Protein AF-A0A972VEG1-F1 (afdb_monomer_lite)

Radius of gyration: 18.19 Å; chains: 1; bounding box: 46×40×43 Å

pLDDT: mean 85.22, std 10.65, range [53.97, 97.75]

Secondary structure (DSSP, 8-state):
-TTSPPEEE-TT---------PPPTT--TTS--EEEEEEEEETTT--EEEEEEEE-GGG-----TTT-HHHHHHHHHHHHHHHHTT-GGGTT--HHHHHHHHHHHHHHSTT-HHHHHHHHHHHHHTTSPPP-

Sequence (132 aa):
DDTVDAGEVGSGQCVTALYEIELKNNHSSSEDLGTVYVRYKDTDTQSFEEIARPLTGTLIRDRTIAQAPRLYLAASAARFAEWLRQSEHAKTTTLNQIQTIVDQVSAALPLDQDIRALADLIRQADGLPRAP

Foldseek 3Di:
DPPDAAAEDEPPDDDDDDDDDDDDPDDDLQAWPAWDWHWYQYPVVRDIDIDIDTRGSVVDDDDDCLRCVPVLLVVLVVLVVCVLVVHPVNPVPDLVVSLVSLVVSCVSVVVDVVSVVVSVVSVVVVVDDRDD

Structure (mmCIF, N/CA/C/O backbone):
data_AF-A0A972VEG1-F1
#
_entry.id   AF-A0A972VEG1-F1
#
loop_
_atom_site.group_PDB
_atom_site.id
_atom_site.type_symbol
_atom_site.label_atom_id
_atom_site.label_alt_id
_atom_site.label_comp_id
_atom_site.label_asym_id
_atom_site.label_entity_id
_atom_site.label_seq_id
_atom_site.pdbx_PDB_ins_code
_atom_site.Cartn_x
_atom_site.Cartn_y
_atom_site.Cartn_z
_atom_site.occupancy
_atom_site.B_iso_or_equiv
_atom_site.auth_seq_id
_atom_site.auth_comp_id
_atom_site.auth_asym_id
_atom_site.auth_atom_id
_atom_site.pdbx_PDB_model_num
ATOM 1 N N . ASP A 1 1 ? 26.405 -5.043 -8.229 1.00 55.78 1 ASP A N 1
ATOM 2 C CA . ASP A 1 1 ? 27.009 -6.305 -7.786 1.00 55.78 1 ASP A CA 1
ATOM 3 C C . ASP A 1 1 ? 25.858 -7.272 -7.589 1.00 55.78 1 ASP A C 1
ATOM 5 O O . ASP A 1 1 ? 24.921 -6.912 -6.887 1.00 55.78 1 ASP A O 1
ATOM 9 N N . ASP A 1 2 ? 25.873 -8.409 -8.281 1.00 59.91 2 ASP A N 1
ATOM 10 C CA . ASP A 1 2 ? 24.767 -9.388 -8.307 1.00 59.91 2 ASP A CA 1
ATOM 11 C C . ASP A 1 2 ? 24.858 -10.377 -7.129 1.00 59.91 2 ASP A C 1
ATOM 13 O O . ASP A 1 2 ? 24.378 -11.505 -7.182 1.00 59.91 2 ASP A O 1
ATOM 17 N N . THR A 1 3 ? 25.523 -9.952 -6.056 1.00 62.16 3 THR A N 1
ATOM 18 C CA . THR A 1 3 ? 25.713 -10.701 -4.809 1.00 62.16 3 THR A CA 1
ATOM 19 C C . THR A 1 3 ? 24.507 -10.617 -3.874 1.00 62.16 3 THR A C 1
ATOM 21 O O . THR A 1 3 ? 24.446 -11.365 -2.898 1.00 62.16 3 THR A O 1
ATOM 24 N N . VAL A 1 4 ? 23.550 -9.727 -4.159 1.00 65.81 4 VAL A N 1
ATOM 25 C CA . VAL A 1 4 ? 22.286 -9.587 -3.428 1.00 65.81 4 VAL A CA 1
ATOM 26 C C . VAL A 1 4 ? 21.188 -10.294 -4.212 1.00 65.81 4 VAL A C 1
ATOM 28 O O . VAL A 1 4 ? 20.991 -10.005 -5.391 1.00 65.81 4 VAL A O 1
ATOM 31 N N . ASP A 1 5 ? 20.484 -11.211 -3.549 1.00 63.81 5 ASP A N 1
ATOM 32 C CA . ASP A 1 5 ? 19.377 -11.955 -4.147 1.00 63.81 5 ASP A CA 1
ATOM 33 C C . ASP A 1 5 ? 18.285 -10.994 -4.641 1.00 63.81 5 ASP A C 1
ATOM 35 O O . ASP A 1 5 ? 17.859 -10.088 -3.916 1.00 63.81 5 ASP A O 1
ATOM 39 N N . ALA A 1 6 ? 17.868 -11.163 -5.893 1.00 62.44 6 ALA A N 1
ATOM 40 C CA . ALA A 1 6 ? 16.838 -10.337 -6.508 1.00 62.44 6 ALA A CA 1
ATOM 41 C C . ALA A 1 6 ? 15.493 -11.060 -6.440 1.00 62.44 6 ALA A C 1
ATOM 43 O O . ALA A 1 6 ? 15.431 -12.284 -6.493 1.00 62.44 6 ALA A O 1
ATOM 44 N N . GLY A 1 7 ? 14.397 -10.300 -6.392 1.00 64.81 7 GLY A N 1
ATOM 45 C CA . GLY A 1 7 ? 13.071 -10.892 -6.558 1.00 64.81 7 GLY A CA 1
ATOM 46 C C . GLY A 1 7 ? 12.961 -11.592 -7.917 1.00 64.81 7 GLY A C 1
ATOM 47 O O . GLY A 1 7 ? 13.373 -11.037 -8.938 1.00 64.81 7 GLY A O 1
ATOM 48 N N . GLU A 1 8 ? 12.409 -12.801 -7.932 1.00 73.75 8 GLU A N 1
ATOM 49 C CA . GLU A 1 8 ? 12.119 -13.540 -9.162 1.00 73.75 8 GLU A CA 1
ATOM 50 C C . GLU A 1 8 ? 10.707 -13.194 -9.653 1.00 73.75 8 GLU A C 1
ATOM 52 O O . GLU A 1 8 ? 9.752 -13.170 -8.870 1.00 73.75 8 GLU A O 1
ATOM 57 N N . VAL A 1 9 ? 10.558 -12.920 -10.951 1.00 74.00 9 VAL A N 1
ATOM 58 C CA . VAL A 1 9 ? 9.255 -12.641 -11.572 1.00 74.00 9 VAL A CA 1
ATOM 59 C C . VAL A 1 9 ? 9.085 -13.547 -12.787 1.00 74.00 9 VAL A C 1
ATOM 61 O O . VAL A 1 9 ? 9.936 -13.570 -13.671 1.00 74.00 9 VAL A O 1
ATOM 64 N N . GLY A 1 10 ? 7.978 -14.295 -12.816 1.00 72.00 10 GLY A N 1
ATOM 65 C CA . GLY A 1 10 ? 7.595 -15.162 -13.933 1.00 72.00 10 GLY A CA 1
ATOM 66 C C . GLY A 1 10 ? 6.309 -14.700 -14.621 1.00 72.00 10 GLY A C 1
ATOM 67 O O . GLY A 1 10 ? 5.564 -13.877 -14.088 1.00 72.00 10 GLY A O 1
ATOM 68 N N . SER A 1 11 ? 6.006 -15.282 -15.783 1.00 71.00 11 SER A N 1
ATOM 69 C CA . SER A 1 11 ? 4.941 -14.851 -16.714 1.00 71.00 11 SER A CA 1
ATOM 70 C C . SER A 1 11 ? 3.498 -14.832 -16.169 1.00 71.00 11 SER A C 1
ATOM 72 O O . SER A 1 11 ? 2.608 -14.278 -16.813 1.00 71.00 11 SER A O 1
ATOM 74 N N . GLY A 1 12 ? 3.248 -15.393 -14.981 1.00 76.12 12 GLY A N 1
ATOM 75 C CA . GLY A 1 12 ? 1.947 -15.367 -14.296 1.00 76.12 12 GLY A CA 1
ATOM 76 C C . GLY A 1 12 ? 1.909 -14.558 -12.995 1.00 76.12 12 GLY A C 1
ATOM 77 O O . GLY A 1 12 ? 0.898 -14.592 -12.298 1.00 76.12 12 GLY A O 1
ATOM 78 N N . GLN A 1 13 ? 2.997 -13.879 -12.628 1.00 71.75 13 GLN A N 1
ATOM 79 C CA . GLN A 1 13 ? 3.131 -13.192 -11.344 1.00 71.75 13 GLN A CA 1
ATOM 80 C C . GLN A 1 13 ? 3.015 -11.675 -11.519 1.00 71.75 13 GLN A C 1
ATOM 82 O O . GLN A 1 13 ? 3.579 -11.092 -12.441 1.00 71.75 13 GLN A O 1
ATOM 87 N N . CYS A 1 14 ? 2.297 -11.023 -10.606 1.00 77.81 14 CYS A N 1
ATOM 88 C CA . CYS A 1 14 ? 2.248 -9.568 -10.507 1.00 77.81 14 CYS A CA 1
ATOM 89 C C . CYS A 1 14 ? 2.661 -9.171 -9.093 1.00 77.81 14 CYS A C 1
ATOM 91 O O . CYS A 1 14 ? 2.048 -9.604 -8.118 1.00 77.81 14 CYS A O 1
ATOM 93 N N . VAL A 1 15 ? 3.699 -8.343 -8.988 1.00 78.75 15 VAL A N 1
ATOM 94 C CA . VAL A 1 15 ? 4.206 -7.842 -7.710 1.00 78.75 15 VAL A CA 1
ATOM 95 C C . VAL A 1 15 ? 3.884 -6.360 -7.614 1.00 78.75 15 VAL A C 1
ATOM 97 O O . VAL A 1 15 ? 4.197 -5.582 -8.512 1.00 78.75 15 VAL A O 1
ATOM 100 N N . THR A 1 16 ? 3.256 -5.960 -6.510 1.00 83.19 16 THR A N 1
ATOM 101 C CA . THR A 1 16 ? 3.051 -4.549 -6.173 1.00 83.19 16 THR A CA 1
ATOM 102 C C . THR A 1 16 ? 3.836 -4.236 -4.912 1.00 83.19 16 THR A C 1
ATOM 104 O O . THR A 1 16 ? 3.535 -4.767 -3.846 1.00 83.19 16 THR A O 1
ATOM 107 N N . ALA A 1 17 ? 4.831 -3.362 -5.034 1.00 83.12 17 ALA A N 1
ATOM 108 C CA . ALA A 1 17 ? 5.534 -2.794 -3.895 1.00 83.12 17 ALA A CA 1
ATOM 109 C C . ALA A 1 17 ? 4.914 -1.438 -3.536 1.00 83.12 17 ALA A C 1
ATOM 111 O O . ALA A 1 17 ? 4.644 -0.615 -4.414 1.00 83.12 17 ALA A O 1
ATOM 112 N N . LEU A 1 18 ? 4.695 -1.208 -2.244 1.00 86.62 18 LEU A N 1
ATOM 113 C CA . LEU A 1 18 ? 4.303 0.092 -1.712 1.00 86.62 18 LEU A CA 1
ATOM 114 C C . LEU A 1 18 ? 5.505 0.725 -1.020 1.00 86.62 18 LEU A C 1
ATOM 116 O O . LEU A 1 18 ? 6.187 0.065 -0.239 1.00 86.62 18 LEU A O 1
ATOM 120 N N . TYR A 1 19 ? 5.724 2.009 -1.283 1.00 84.00 19 TYR A N 1
ATOM 121 C CA . TYR A 1 19 ? 6.761 2.804 -0.637 1.00 84.00 19 TYR A CA 1
ATOM 122 C C . TYR A 1 19 ? 6.116 4.013 0.036 1.00 84.00 19 TYR A C 1
ATOM 124 O O . TYR A 1 19 ? 5.325 4.723 -0.586 1.00 84.00 19 TYR A O 1
ATOM 132 N N . GLU A 1 20 ? 6.473 4.254 1.295 1.00 83.62 20 GLU A N 1
ATOM 133 C CA . GLU A 1 20 ? 6.231 5.525 1.977 1.00 83.62 20 GLU A CA 1
ATOM 134 C C . GLU A 1 20 ? 7.513 6.356 1.876 1.00 83.62 20 GLU A C 1
ATOM 136 O O . GLU A 1 20 ? 8.606 5.861 2.153 1.00 83.62 20 GLU A O 1
ATOM 141 N N . ILE A 1 21 ? 7.391 7.600 1.415 1.00 82.12 21 ILE A N 1
ATOM 142 C CA . ILE A 1 21 ? 8.528 8.494 1.187 1.00 82.12 21 ILE A CA 1
ATOM 143 C C . ILE A 1 21 ? 8.286 9.768 1.988 1.00 82.12 21 ILE A C 1
ATOM 145 O O . ILE A 1 21 ? 7.256 10.421 1.829 1.00 82.12 21 ILE A O 1
ATOM 149 N N . GLU A 1 22 ? 9.255 10.139 2.820 1.00 80.44 22 GLU A N 1
ATOM 150 C CA . GLU A 1 22 ? 9.277 11.419 3.520 1.00 80.44 22 GLU A CA 1
ATOM 151 C C . GLU A 1 22 ? 10.223 12.375 2.785 1.00 80.44 22 GLU A C 1
ATOM 153 O O . GLU A 1 22 ? 11.421 12.111 2.645 1.00 80.44 22 GLU A O 1
ATOM 158 N N . LEU A 1 23 ? 9.681 13.483 2.278 1.00 78.00 23 LEU A N 1
ATOM 159 C CA . LEU A 1 23 ? 10.479 14.491 1.587 1.00 78.00 23 LEU A CA 1
ATOM 160 C C . LEU A 1 23 ? 11.257 15.322 2.607 1.00 78.00 23 LEU A C 1
ATOM 162 O O . LEU A 1 23 ? 10.685 15.885 3.540 1.00 78.00 23 LEU A O 1
ATOM 166 N N . LYS A 1 24 ? 12.570 15.444 2.403 1.00 78.25 24 LYS A N 1
ATOM 167 C CA . LYS A 1 24 ? 13.393 16.393 3.161 1.00 78.25 24 LYS A CA 1
ATOM 168 C C . LYS A 1 24 ? 13.064 17.825 2.708 1.00 78.25 24 LYS A C 1
ATOM 170 O O . LYS A 1 24 ? 12.665 18.033 1.567 1.00 78.25 24 LYS A O 1
ATOM 175 N N . ASN A 1 25 ? 13.191 18.788 3.623 1.00 70.06 25 ASN A N 1
ATOM 176 C CA . ASN A 1 25 ? 12.713 20.175 3.499 1.00 70.06 25 ASN A CA 1
ATOM 177 C C . ASN A 1 25 ? 12.878 20.828 2.104 1.00 70.06 25 ASN A C 1
ATOM 179 O O . ASN A 1 25 ? 13.916 20.681 1.466 1.00 70.06 25 ASN A O 1
ATOM 183 N N . ASN A 1 26 ? 11.895 21.665 1.735 1.00 61.78 26 ASN A N 1
ATOM 184 C CA . ASN A 1 26 ? 11.827 22.551 0.556 1.00 61.78 26 ASN A CA 1
ATOM 185 C C . ASN A 1 26 ? 11.598 21.919 -0.829 1.00 61.78 26 ASN A C 1
ATOM 187 O O . ASN A 1 26 ? 11.706 22.637 -1.820 1.00 61.78 26 ASN A O 1
ATOM 191 N N . HIS A 1 27 ? 11.203 20.650 -0.929 1.00 63.81 27 HIS A N 1
ATOM 192 C CA . HIS A 1 27 ? 10.768 20.114 -2.221 1.00 63.81 27 HIS A CA 1
ATOM 193 C C . HIS A 1 27 ? 9.385 20.638 -2.622 1.00 63.81 27 HIS A C 1
ATOM 195 O O . HIS A 1 27 ? 8.393 20.441 -1.917 1.00 63.81 27 HIS A O 1
ATOM 201 N N . SER A 1 28 ? 9.325 21.317 -3.767 1.00 65.31 28 SER A N 1
ATOM 202 C CA . SER A 1 28 ? 8.061 21.718 -4.389 1.00 65.31 28 SER A CA 1
ATOM 203 C C . SER A 1 28 ? 7.394 20.503 -5.035 1.00 65.31 28 SER A C 1
ATOM 205 O O . SER A 1 28 ? 8.069 19.661 -5.619 1.00 65.31 28 SER A O 1
ATOM 207 N N . SER A 1 29 ? 6.060 20.428 -5.010 1.00 65.69 29 SER A N 1
ATOM 208 C CA . SER A 1 29 ? 5.283 19.349 -5.648 1.00 65.69 29 SER A CA 1
ATOM 209 C C . SER A 1 29 ? 5.471 19.253 -7.171 1.00 65.69 29 SER A C 1
ATOM 211 O O . SER A 1 29 ? 5.012 18.299 -7.792 1.00 65.69 29 SER A O 1
ATOM 213 N N . SER A 1 30 ? 6.150 20.229 -7.781 1.00 68.19 30 SER A N 1
ATOM 214 C CA . SER A 1 30 ? 6.524 20.222 -9.198 1.00 68.19 30 SER A CA 1
ATOM 215 C C . SER A 1 30 ? 7.926 19.660 -9.475 1.00 68.19 30 SER A C 1
ATOM 217 O O . SER A 1 30 ? 8.281 19.532 -10.646 1.00 68.19 30 SER A O 1
ATOM 219 N N . GLU A 1 31 ? 8.733 19.372 -8.454 1.00 78.44 31 GLU A N 1
ATOM 220 C CA . GLU A 1 31 ? 10.096 18.861 -8.625 1.00 78.44 31 GLU A CA 1
ATOM 221 C C . GLU A 1 31 ? 10.121 17.335 -8.709 1.00 78.44 31 GLU A C 1
ATOM 223 O O . GLU A 1 31 ? 9.304 16.638 -8.105 1.00 78.44 31 GLU A O 1
ATOM 228 N N . ASP A 1 32 ? 11.081 16.809 -9.465 1.00 85.38 32 ASP A N 1
ATOM 229 C CA . ASP A 1 32 ? 11.297 15.371 -9.569 1.00 85.38 32 ASP A CA 1
ATOM 230 C C . ASP A 1 32 ? 11.901 14.830 -8.266 1.00 85.38 32 ASP A C 1
ATOM 232 O O . ASP A 1 32 ? 12.873 15.367 -7.735 1.00 85.38 32 ASP A O 1
ATOM 236 N N . LEU A 1 33 ? 11.334 13.734 -7.761 1.00 84.38 33 LEU A N 1
ATOM 237 C CA . LEU A 1 33 ? 11.725 13.107 -6.495 1.00 84.38 33 LEU A CA 1
ATOM 238 C C . LEU A 1 33 ? 12.921 12.157 -6.637 1.00 84.38 33 LEU A C 1
ATOM 240 O O . LEU A 1 33 ? 13.509 11.741 -5.641 1.00 84.38 33 LEU A O 1
ATOM 244 N N . GLY A 1 34 ? 13.262 11.774 -7.869 1.00 86.81 34 GLY A N 1
ATOM 245 C CA . GLY A 1 34 ? 14.356 10.855 -8.170 1.00 86.81 34 GLY A CA 1
ATOM 246 C C . GLY A 1 34 ? 13.959 9.778 -9.171 1.00 86.81 34 GLY A C 1
ATOM 247 O O . GLY A 1 34 ? 13.062 9.964 -9.988 1.00 86.81 34 GLY A O 1
ATOM 248 N N . THR A 1 35 ? 14.652 8.641 -9.140 1.00 89.88 35 THR A N 1
ATOM 249 C CA . THR A 1 35 ? 14.376 7.480 -9.999 1.00 89.88 35 THR A CA 1
ATOM 250 C C . THR A 1 35 ? 14.331 6.225 -9.146 1.00 89.88 35 THR A C 1
ATOM 252 O O . THR A 1 35 ? 15.240 5.980 -8.356 1.00 89.88 35 THR A O 1
ATOM 255 N N . VAL A 1 36 ? 13.275 5.434 -9.312 1.00 88.94 36 VAL A N 1
ATOM 256 C CA . VAL A 1 36 ? 13.186 4.091 -8.742 1.00 88.94 36 VAL A CA 1
ATOM 257 C C . VAL A 1 36 ? 13.784 3.118 -9.743 1.00 88.94 36 VAL A C 1
ATOM 259 O O . VAL A 1 36 ? 13.364 3.078 -10.900 1.00 88.94 36 VAL A O 1
ATOM 262 N N . TYR A 1 37 ? 14.750 2.336 -9.278 1.00 90.44 37 TYR A N 1
ATOM 263 C CA . TYR A 1 37 ? 15.323 1.222 -10.017 1.00 90.44 37 TYR A CA 1
ATOM 264 C C . TYR A 1 37 ? 14.753 -0.065 -9.433 1.00 90.44 37 TYR A C 1
ATOM 266 O O . TYR A 1 37 ? 14.903 -0.329 -8.241 1.00 90.44 37 TYR A O 1
ATOM 274 N N . VAL A 1 38 ? 14.067 -0.844 -10.263 1.00 87.19 38 VAL A N 1
ATOM 275 C CA . VAL A 1 38 ? 13.573 -2.172 -9.901 1.00 87.19 38 VAL A CA 1
ATOM 276 C C . VAL A 1 38 ? 14.398 -3.180 -10.669 1.00 87.19 38 VAL A C 1
ATOM 278 O O . VAL A 1 38 ? 14.326 -3.220 -11.894 1.00 87.19 38 VAL A O 1
ATOM 281 N N . ARG A 1 39 ? 15.173 -3.986 -9.949 1.00 87.50 39 ARG A N 1
ATOM 282 C CA . ARG A 1 39 ? 15.961 -5.074 -10.521 1.00 87.50 39 ARG A CA 1
ATOM 283 C C . ARG A 1 39 ? 15.324 -6.401 -10.129 1.00 87.50 39 ARG A C 1
ATOM 285 O O . ARG A 1 39 ? 15.039 -6.612 -8.951 1.00 87.50 39 ARG A O 1
ATOM 292 N N . TYR A 1 40 ? 15.083 -7.266 -11.103 1.00 85.50 40 TYR A N 1
ATOM 293 C CA . TYR A 1 40 ? 14.510 -8.594 -10.888 1.00 85.50 40 TYR A CA 1
ATOM 294 C C . TYR A 1 40 ? 15.204 -9.615 -11.777 1.00 85.50 40 TYR A C 1
ATOM 296 O O . TYR A 1 40 ? 15.853 -9.266 -12.765 1.00 85.50 40 TYR A O 1
ATOM 304 N N . LYS A 1 41 ? 15.075 -10.883 -11.403 1.00 87.00 41 LYS A N 1
ATOM 305 C CA . LYS A 1 41 ? 15.543 -11.998 -12.214 1.00 87.00 41 LYS A CA 1
ATOM 306 C C . LYS A 1 41 ? 14.369 -12.560 -13.003 1.00 87.00 41 LYS A C 1
ATOM 308 O O . LYS A 1 41 ? 13.360 -12.962 -12.420 1.00 87.00 41 LYS A O 1
ATOM 313 N N . ASP A 1 42 ? 14.504 -12.570 -14.321 1.00 83.94 42 ASP A N 1
ATOM 314 C CA . ASP A 1 42 ? 13.539 -13.205 -15.207 1.00 83.94 42 ASP A CA 1
ATOM 315 C C . ASP A 1 42 ? 13.705 -14.729 -15.109 1.00 83.94 42 ASP A C 1
ATOM 317 O O . ASP A 1 42 ? 14.802 -15.275 -15.281 1.00 83.94 42 ASP A O 1
ATOM 321 N N . THR A 1 43 ? 12.621 -15.428 -14.771 1.00 84.69 43 THR A N 1
ATOM 322 C CA . THR A 1 43 ? 12.676 -16.873 -14.509 1.00 84.69 43 THR A CA 1
ATOM 323 C C . THR A 1 43 ? 12.899 -17.704 -15.769 1.00 84.69 43 THR A C 1
ATOM 325 O O . THR A 1 43 ? 13.443 -18.805 -15.675 1.00 84.69 43 THR A O 1
ATOM 328 N N . ASP A 1 44 ? 12.512 -17.193 -16.938 1.00 84.94 44 ASP A N 1
ATOM 329 C CA . ASP A 1 44 ? 12.560 -17.928 -18.203 1.00 84.94 44 ASP A CA 1
ATOM 330 C C . ASP A 1 44 ? 13.964 -17.855 -18.824 1.00 84.94 44 ASP A C 1
ATOM 332 O O . ASP A 1 44 ? 14.512 -18.853 -19.293 1.00 84.94 44 ASP A O 1
ATOM 336 N N . THR A 1 45 ? 14.580 -16.675 -18.781 1.00 86.31 45 THR A N 1
ATOM 337 C CA . THR A 1 45 ? 15.909 -16.384 -19.337 1.00 86.31 45 THR A CA 1
ATOM 338 C C . THR A 1 45 ? 17.037 -16.531 -18.319 1.00 86.31 45 THR A C 1
ATOM 340 O O . THR A 1 45 ? 18.202 -16.589 -18.712 1.00 86.31 45 THR A O 1
ATOM 343 N N . GLN A 1 46 ? 16.711 -16.584 -17.020 1.00 85.62 46 GLN A N 1
ATOM 344 C CA . GLN A 1 46 ? 17.664 -16.562 -15.901 1.00 85.62 46 GLN A CA 1
ATOM 345 C C . GLN A 1 46 ? 18.559 -15.311 -15.877 1.00 85.62 46 GLN A C 1
ATOM 347 O O . GLN A 1 46 ? 19.596 -15.302 -15.208 1.00 85.62 46 GLN A O 1
ATOM 352 N N . SER A 1 47 ? 18.168 -14.255 -16.593 1.00 86.12 47 SER A N 1
ATOM 353 C CA . SER A 1 47 ? 18.912 -13.002 -16.682 1.00 86.12 47 SER A CA 1
ATOM 354 C C . SER A 1 47 ? 18.346 -11.946 -15.732 1.00 86.12 47 SER A C 1
ATOM 356 O O . SER A 1 47 ? 17.179 -11.997 -15.341 1.00 86.12 47 SER A O 1
ATOM 358 N N . PHE A 1 48 ? 19.192 -11.002 -15.319 1.00 87.75 48 PHE A N 1
ATOM 359 C CA . PHE A 1 48 ? 18.758 -9.877 -14.498 1.00 87.75 48 PHE A CA 1
ATOM 360 C C . PHE A 1 48 ? 18.314 -8.722 -15.385 1.00 87.75 48 PHE A C 1
ATOM 362 O O . PHE A 1 48 ? 19.090 -8.224 -16.204 1.00 87.75 48 PHE A O 1
ATOM 369 N N . GLU A 1 49 ? 17.097 -8.254 -15.152 1.00 87.38 49 GLU A N 1
ATOM 370 C CA . GLU A 1 49 ? 16.529 -7.089 -15.811 1.00 87.38 49 GLU A CA 1
ATOM 371 C C . GLU A 1 49 ? 16.411 -5.929 -14.825 1.00 87.38 49 GLU A C 1
ATOM 373 O O . GLU A 1 49 ? 16.236 -6.117 -13.619 1.00 87.38 49 GLU A O 1
ATOM 378 N N . GLU A 1 50 ? 16.520 -4.707 -15.343 1.00 89.62 50 GLU A N 1
ATOM 379 C CA . GLU A 1 50 ? 16.361 -3.489 -14.560 1.00 89.62 50 GLU A CA 1
ATOM 380 C C . GLU A 1 50 ? 15.372 -2.546 -15.238 1.00 89.62 50 GLU A C 1
ATOM 382 O O . GLU A 1 50 ? 15.496 -2.206 -16.416 1.00 89.62 50 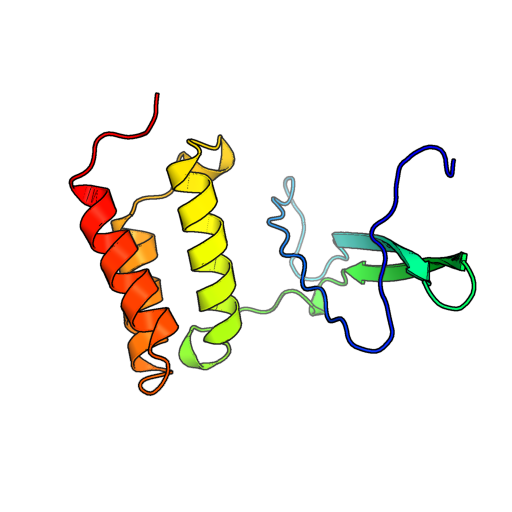GLU A O 1
ATOM 387 N N . ILE A 1 51 ? 14.397 -2.087 -14.462 1.00 89.75 51 ILE A N 1
ATOM 388 C CA . ILE A 1 51 ? 13.450 -1.058 -14.860 1.00 89.75 51 ILE A CA 1
ATOM 389 C C . ILE A 1 51 ? 13.796 0.215 -14.095 1.00 89.75 51 ILE A C 1
ATOM 391 O O . ILE A 1 51 ? 13.673 0.270 -12.873 1.00 89.75 51 ILE A O 1
ATOM 395 N N . ALA A 1 52 ? 14.150 1.267 -14.830 1.00 93.06 52 ALA A N 1
ATOM 396 C CA . ALA A 1 52 ? 14.292 2.615 -14.293 1.00 93.06 52 ALA A CA 1
ATOM 397 C C . ALA A 1 52 ? 12.995 3.413 -14.512 1.00 93.06 52 ALA A C 1
ATOM 399 O O . ALA A 1 52 ? 12.523 3.570 -15.646 1.00 93.06 52 ALA A O 1
ATOM 400 N N . ARG A 1 53 ? 12.401 3.925 -13.428 1.00 90.06 53 ARG A N 1
ATOM 401 C CA . ARG A 1 53 ? 11.208 4.785 -13.465 1.00 90.06 53 ARG A CA 1
ATOM 402 C C . ARG A 1 53 ? 11.472 6.120 -12.770 1.00 90.06 53 ARG A C 1
ATOM 404 O O . ARG A 1 53 ? 11.634 6.130 -11.549 1.00 90.06 53 ARG A O 1
ATOM 411 N N . PRO A 1 54 ? 11.496 7.247 -13.509 1.00 89.50 54 PRO A N 1
ATOM 412 C CA . PRO A 1 54 ? 11.601 8.557 -12.885 1.00 89.50 54 PRO A CA 1
ATOM 413 C C . PRO A 1 54 ? 10.324 8.863 -12.096 1.00 89.50 54 PRO A C 1
ATOM 415 O O . PRO A 1 54 ? 9.211 8.682 -12.594 1.00 89.50 54 PRO A O 1
ATOM 418 N N . LEU A 1 55 ? 10.492 9.332 -10.864 1.00 87.62 55 LEU A N 1
ATOM 419 C CA . LEU A 1 55 ? 9.426 9.841 -10.014 1.00 87.62 55 LEU A CA 1
ATOM 420 C C . LEU A 1 55 ? 9.290 11.346 -10.243 1.00 87.62 55 LEU A C 1
ATOM 422 O O . LEU A 1 55 ? 9.788 12.149 -9.459 1.00 87.62 55 LEU A O 1
ATOM 426 N N . THR A 1 56 ? 8.655 11.731 -11.346 1.00 88.19 56 THR A N 1
ATOM 427 C CA . THR A 1 56 ? 8.441 13.145 -11.660 1.00 88.19 56 THR A CA 1
ATOM 428 C C . THR A 1 56 ? 7.420 13.780 -10.720 1.00 88.19 56 THR A C 1
ATOM 430 O O . THR A 1 56 ? 6.475 13.112 -10.295 1.00 88.19 56 THR A O 1
ATOM 433 N N . GLY A 1 57 ? 7.534 15.083 -10.444 1.00 81.81 57 GLY A N 1
ATOM 434 C CA . GLY A 1 57 ? 6.590 15.783 -9.551 1.00 81.81 57 GLY A CA 1
ATOM 435 C C . GLY A 1 57 ? 5.121 15.643 -9.986 1.00 81.81 57 GLY A C 1
ATOM 436 O O . GLY A 1 57 ? 4.214 15.494 -9.174 1.00 81.81 57 GLY A O 1
ATOM 437 N N . THR A 1 58 ? 4.879 15.530 -11.296 1.00 82.88 58 THR A N 1
ATOM 438 C CA . THR A 1 58 ? 3.550 15.307 -11.902 1.00 82.88 58 THR A CA 1
ATOM 439 C C . THR A 1 58 ? 2.890 13.957 -11.569 1.00 82.88 58 THR A C 1
ATOM 441 O O . THR A 1 58 ? 1.692 13.765 -11.834 1.00 82.88 58 THR A O 1
ATOM 444 N N . LEU A 1 59 ? 3.649 13.000 -11.021 1.00 81.44 59 LEU A N 1
ATOM 445 C CA . LEU A 1 59 ? 3.120 11.736 -10.503 1.00 81.44 59 LEU A CA 1
ATOM 446 C C . LEU A 1 59 ? 2.490 11.905 -9.119 1.00 81.44 59 LEU A C 1
ATOM 448 O O . LEU A 1 59 ? 1.603 11.122 -8.773 1.00 81.44 59 LEU A O 1
ATOM 452 N N . ILE A 1 60 ? 2.897 12.927 -8.357 1.00 79.56 60 ILE A N 1
ATOM 453 C CA . ILE A 1 60 ? 2.306 13.251 -7.061 1.00 79.56 60 ILE A CA 1
ATOM 454 C C . ILE A 1 60 ? 0.918 13.822 -7.326 1.00 79.56 60 ILE A C 1
ATOM 456 O O . ILE A 1 60 ? 0.751 14.896 -7.903 1.00 79.56 60 ILE A O 1
ATOM 460 N N . ARG A 1 61 ? -0.104 13.056 -6.953 1.00 83.25 61 ARG A N 1
ATOM 461 C CA . ARG A 1 61 ? -1.497 13.438 -7.151 1.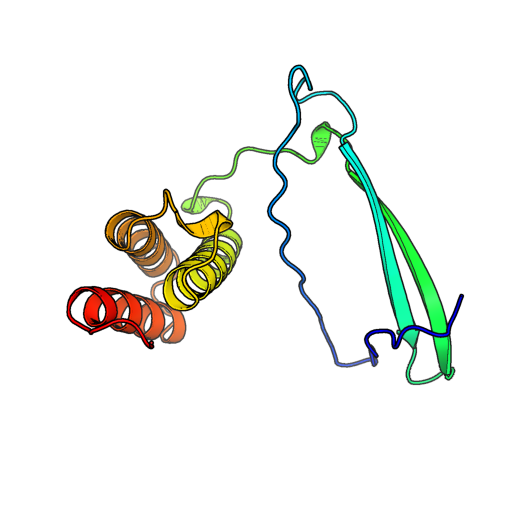00 83.25 61 ARG A CA 1
ATOM 462 C C . ARG A 1 61 ? -2.271 13.141 -5.894 1.00 83.25 61 ARG A C 1
ATOM 464 O O . ARG A 1 61 ? -2.290 11.995 -5.444 1.00 83.25 61 ARG A O 1
ATOM 471 N N . ASP A 1 62 ? -2.984 14.148 -5.420 1.00 85.38 62 ASP A N 1
ATOM 472 C CA . ASP A 1 62 ? -3.993 13.937 -4.402 1.00 85.38 62 ASP A CA 1
ATOM 473 C C . ASP A 1 62 ? -5.071 13.022 -4.974 1.00 85.38 62 ASP A C 1
ATOM 475 O O . ASP A 1 62 ? -5.626 13.246 -6.056 1.00 85.38 62 ASP A O 1
ATOM 479 N N . ARG A 1 63 ? -5.335 11.942 -4.250 1.00 91.19 63 ARG A N 1
ATOM 480 C CA . ARG A 1 63 ? -6.431 11.031 -4.543 1.00 91.19 63 ARG A CA 1
ATOM 481 C C . ARG A 1 63 ? -7.344 11.015 -3.345 1.00 91.19 63 ARG A C 1
ATOM 483 O O . ARG A 1 63 ? -6.899 11.160 -2.220 1.00 91.19 63 ARG A O 1
ATOM 490 N N . THR A 1 64 ? -8.623 10.825 -3.595 1.00 94.75 64 THR A N 1
ATOM 491 C CA . THR A 1 64 ? -9.601 10.523 -2.552 1.00 94.75 64 THR A CA 1
ATOM 492 C C . THR A 1 64 ? -9.852 9.021 -2.503 1.00 94.75 64 THR A C 1
ATOM 494 O O . THR A 1 64 ? -9.583 8.300 -3.470 1.00 94.75 64 THR A O 1
ATOM 497 N N . ILE A 1 65 ? -10.434 8.544 -1.402 1.00 95.56 65 ILE A N 1
ATOM 498 C CA . ILE A 1 65 ? -10.840 7.138 -1.257 1.00 95.56 65 ILE A CA 1
ATOM 499 C C . ILE A 1 65 ? -11.787 6.723 -2.386 1.00 95.56 65 ILE A C 1
ATOM 501 O O . ILE A 1 65 ? -11.612 5.656 -2.962 1.00 95.56 65 ILE A O 1
ATOM 505 N N . ALA A 1 66 ? -12.723 7.590 -2.781 1.00 94.12 66 ALA A N 1
ATOM 506 C CA . ALA A 1 66 ? -13.634 7.319 -3.892 1.00 94.12 66 ALA A CA 1
ATOM 507 C C . ALA A 1 66 ? -12.904 7.160 -5.241 1.00 94.12 66 ALA A C 1
ATOM 509 O O . ALA A 1 66 ? -13.298 6.342 -6.068 1.00 94.12 66 ALA A O 1
ATOM 510 N N . GLN A 1 67 ? -11.829 7.920 -5.469 1.00 95.69 67 GLN A N 1
ATOM 511 C CA . GLN A 1 67 ? -11.058 7.865 -6.716 1.00 95.69 67 GLN A CA 1
ATOM 512 C C . GLN A 1 67 ? -10.094 6.676 -6.783 1.00 95.69 67 GLN A C 1
ATOM 514 O O . GLN A 1 67 ? -9.738 6.249 -7.881 1.00 95.69 67 GLN A O 1
ATOM 519 N N . ALA A 1 68 ? -9.615 6.177 -5.641 1.00 95.56 68 ALA A N 1
ATOM 520 C CA . ALA A 1 68 ? -8.603 5.123 -5.595 1.00 95.56 68 ALA A CA 1
ATOM 521 C C . ALA A 1 68 ? -8.781 4.169 -4.397 1.00 95.56 68 ALA A C 1
ATOM 523 O O . ALA A 1 68 ? -7.842 3.980 -3.621 1.00 95.56 68 ALA A O 1
ATOM 524 N N . PRO A 1 69 ? -9.942 3.508 -4.244 1.00 96.44 69 PRO A N 1
ATOM 525 C CA . PRO A 1 69 ? -10.253 2.753 -3.029 1.00 96.44 69 PRO A CA 1
ATOM 526 C C . PRO A 1 69 ? -9.278 1.593 -2.784 1.00 96.44 69 PRO A C 1
ATOM 528 O O . PRO A 1 69 ? -8.911 1.330 -1.645 1.00 96.44 69 PRO A O 1
ATOM 531 N N . ARG A 1 70 ? -8.773 0.948 -3.846 1.00 94.62 70 ARG A N 1
ATOM 532 C CA . ARG A 1 70 ? -7.771 -0.130 -3.739 1.00 94.62 70 ARG A CA 1
ATOM 533 C C . ARG A 1 70 ? -6.385 0.354 -3.300 1.00 94.62 70 ARG A C 1
ATOM 535 O O . ARG A 1 70 ? -5.690 -0.380 -2.610 1.00 94.62 70 ARG A O 1
ATOM 542 N N . LEU A 1 71 ? -5.992 1.578 -3.662 1.00 93.94 71 LEU A N 1
ATOM 543 C CA . LEU A 1 71 ? -4.747 2.171 -3.164 1.00 93.94 71 LEU A CA 1
ATOM 544 C C . LEU A 1 71 ? -4.860 2.433 -1.661 1.00 93.94 71 LEU A C 1
ATOM 546 O O . LEU A 1 71 ? -3.965 2.070 -0.905 1.00 93.94 71 LEU A O 1
ATOM 550 N N . TYR A 1 72 ? -5.984 3.011 -1.235 1.00 95.56 72 TYR A N 1
ATOM 551 C CA . TYR A 1 72 ? -6.267 3.242 0.179 1.00 95.56 72 TYR A CA 1
ATOM 552 C C . TYR A 1 72 ? -6.359 1.938 0.973 1.00 95.56 72 TYR A C 1
ATOM 554 O O . TYR A 1 72 ? -5.824 1.875 2.073 1.00 95.56 72 TYR A O 1
ATOM 562 N N . LEU A 1 73 ? -6.950 0.882 0.403 1.00 96.25 73 LEU A N 1
ATOM 563 C CA . LEU A 1 73 ? -6.940 -0.452 1.004 1.00 96.25 73 LEU A CA 1
ATOM 564 C C . LEU A 1 73 ? -5.512 -0.941 1.264 1.00 96.25 73 LEU A C 1
ATOM 566 O O . LEU A 1 73 ? -5.181 -1.320 2.385 1.00 96.25 73 LEU A O 1
ATOM 570 N N . ALA A 1 74 ? -4.671 -0.919 0.228 1.00 95.06 74 ALA A N 1
ATOM 571 C CA . ALA A 1 74 ? -3.311 -1.431 0.307 1.00 95.06 74 ALA A CA 1
ATOM 572 C C . ALA A 1 74 ? -2.456 -0.603 1.287 1.00 95.06 74 ALA A C 1
ATOM 574 O O . ALA A 1 74 ? -1.733 -1.168 2.107 1.00 95.06 74 ALA A O 1
ATOM 575 N N . ALA A 1 75 ? -2.612 0.725 1.276 1.00 93.62 75 ALA A N 1
ATOM 576 C CA . ALA A 1 75 ? -1.962 1.624 2.227 1.00 93.62 75 ALA A CA 1
ATOM 577 C C . ALA A 1 75 ? -2.429 1.385 3.674 1.00 93.62 75 ALA A C 1
ATOM 579 O O . ALA A 1 75 ? -1.600 1.347 4.580 1.00 93.62 75 ALA A O 1
ATOM 580 N N . SER A 1 76 ? -3.729 1.175 3.908 1.00 95.00 76 SER A N 1
ATOM 581 C CA . SER A 1 76 ? -4.257 0.857 5.240 1.00 95.00 76 SER A CA 1
ATOM 582 C C . SER A 1 76 ? -3.769 -0.493 5.754 1.00 95.00 76 SER A C 1
ATOM 584 O O . SER A 1 76 ? -3.413 -0.594 6.925 1.00 95.00 76 SER A O 1
ATOM 586 N N . ALA A 1 77 ? -3.705 -1.515 4.896 1.00 94.81 77 ALA A N 1
ATOM 587 C CA . ALA A 1 77 ? -3.161 -2.821 5.257 1.00 94.81 77 ALA A CA 1
ATOM 588 C C . ALA A 1 77 ? -1.673 -2.726 5.631 1.00 94.81 77 ALA A C 1
ATOM 590 O O . ALA A 1 77 ? -1.273 -3.222 6.685 1.00 94.81 77 ALA A O 1
ATOM 591 N N . ALA A 1 78 ? -0.871 -2.021 4.823 1.00 92.88 78 ALA A N 1
ATOM 592 C CA . ALA A 1 78 ? 0.533 -1.759 5.133 1.00 92.88 78 ALA A CA 1
ATOM 593 C C . ALA A 1 78 ? 0.671 -1.012 6.466 1.00 92.88 78 ALA A C 1
ATOM 595 O O . ALA A 1 78 ? 1.381 -1.460 7.360 1.00 92.88 78 ALA A O 1
ATOM 596 N N . ARG A 1 79 ? -0.087 0.071 6.657 1.00 92.19 79 ARG A N 1
ATOM 597 C CA . ARG A 1 79 ? -0.046 0.883 7.878 1.00 92.19 79 ARG A CA 1
ATOM 598 C C . ARG A 1 79 ? -0.508 0.123 9.123 1.00 92.19 79 ARG A C 1
ATOM 600 O O . ARG A 1 79 ? 0.014 0.356 10.211 1.00 92.19 79 ARG A O 1
ATOM 607 N N . PHE A 1 80 ? -1.444 -0.812 8.977 1.00 93.56 80 PHE A N 1
ATOM 608 C CA . PHE A 1 80 ? -1.831 -1.716 10.057 1.00 93.56 80 PHE A CA 1
ATOM 609 C C . PHE A 1 80 ? -0.704 -2.695 10.402 1.00 93.56 80 PHE A C 1
ATOM 611 O O . PHE A 1 80 ? -0.399 -2.866 11.579 1.00 93.56 80 PHE A O 1
ATOM 618 N N . ALA A 1 81 ? -0.022 -3.264 9.405 1.00 91.75 81 ALA A N 1
ATOM 619 C CA . ALA A 1 81 ? 1.153 -4.103 9.632 1.00 91.75 81 ALA A CA 1
ATOM 620 C C . ALA A 1 81 ? 2.292 -3.331 10.326 1.00 91.75 81 ALA A C 1
ATOM 622 O O . ALA A 1 81 ? 2.878 -3.840 11.282 1.00 91.75 81 ALA A O 1
ATOM 623 N N . GLU A 1 82 ? 2.555 -2.085 9.913 1.00 90.69 82 GLU A N 1
ATOM 624 C CA . GLU A 1 82 ? 3.501 -1.172 10.573 1.00 90.69 82 GLU A CA 1
ATOM 625 C C . GLU A 1 82 ? 3.155 -0.946 12.050 1.00 90.69 82 G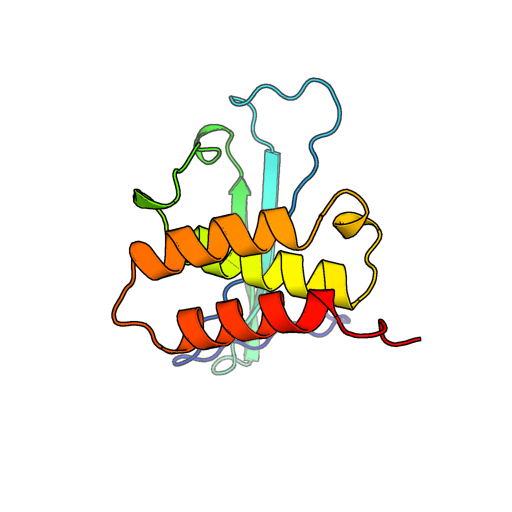LU A C 1
ATOM 627 O O . GLU A 1 82 ? 4.034 -0.957 12.917 1.00 90.69 82 GLU A O 1
ATOM 632 N N . TRP A 1 83 ? 1.866 -0.751 12.340 1.00 91.06 83 TRP A N 1
ATOM 633 C CA . TRP A 1 83 ? 1.368 -0.569 13.699 1.00 91.06 83 TRP A CA 1
ATOM 634 C C . TRP A 1 83 ? 1.532 -1.839 14.543 1.00 91.06 83 TRP A C 1
ATOM 636 O O . TRP A 1 83 ? 2.021 -1.762 15.671 1.00 91.06 83 TRP A O 1
ATOM 646 N N . LEU A 1 84 ? 1.190 -3.008 13.987 1.00 89.94 84 LEU A N 1
ATOM 647 C CA . LEU A 1 84 ? 1.325 -4.303 14.662 1.00 89.94 84 LEU A CA 1
ATOM 648 C C . LEU A 1 84 ? 2.780 -4.601 15.038 1.00 89.94 84 LEU A C 1
ATOM 650 O O . LEU A 1 84 ? 3.039 -5.064 16.146 1.00 89.94 84 LEU A O 1
ATOM 654 N N . ARG A 1 85 ? 3.729 -4.290 14.146 1.00 88.81 85 ARG A N 1
ATOM 655 C CA . ARG A 1 85 ? 5.169 -4.510 14.369 1.00 88.81 85 ARG A CA 1
ATOM 656 C C . ARG A 1 85 ? 5.868 -3.405 15.167 1.00 88.81 85 ARG A C 1
ATOM 658 O O . ARG A 1 85 ? 7.090 -3.422 15.254 1.00 88.81 85 ARG A O 1
ATOM 665 N N . GLN A 1 86 ? 5.120 -2.430 15.692 1.00 86.50 86 GLN A N 1
ATOM 666 C CA . GLN A 1 86 ? 5.649 -1.289 16.453 1.00 86.50 86 GLN A CA 1
ATOM 667 C C . GLN A 1 86 ? 6.743 -0.505 15.708 1.00 86.50 86 GLN A C 1
ATOM 669 O O . GLN A 1 86 ? 7.743 -0.080 16.283 1.00 86.50 86 GLN A O 1
ATOM 674 N N . SER A 1 87 ? 6.547 -0.312 14.405 1.00 84.06 87 SER A N 1
ATOM 675 C CA . SER A 1 87 ? 7.483 0.418 13.555 1.00 84.06 87 SER A CA 1
ATOM 676 C C . SER A 1 87 ? 7.667 1.864 14.017 1.00 84.06 87 SER A C 1
ATOM 678 O O . SER A 1 87 ? 6.705 2.539 14.390 1.00 84.06 87 SER A O 1
ATOM 680 N N . GLU A 1 88 ? 8.885 2.389 13.884 1.00 81.31 88 GLU A N 1
ATOM 681 C CA . GLU A 1 88 ? 9.178 3.820 14.032 1.00 81.31 88 GLU A CA 1
ATOM 682 C C . GLU A 1 88 ? 8.273 4.681 13.130 1.00 81.31 88 GLU A C 1
ATOM 684 O O . GLU A 1 88 ? 7.789 5.734 13.547 1.00 81.31 88 GLU A O 1
ATOM 689 N N . HIS A 1 89 ? 7.947 4.175 11.936 1.00 78.31 89 HIS A N 1
ATOM 690 C CA . HIS A 1 89 ? 7.055 4.818 10.966 1.00 78.31 89 HIS A CA 1
ATOM 691 C C . HIS A 1 89 ? 5.573 4.794 11.392 1.00 78.31 89 HIS A C 1
ATOM 693 O O . HIS A 1 89 ? 4.760 5.569 10.892 1.00 78.31 89 HIS A O 1
ATOM 699 N N . ALA A 1 90 ? 5.201 3.959 12.369 1.00 80.12 90 ALA A N 1
ATOM 700 C CA . ALA A 1 90 ? 3.845 3.888 12.910 1.00 80.12 90 ALA A CA 1
ATOM 701 C C . ALA A 1 90 ? 3.631 4.728 14.177 1.00 80.12 90 ALA A C 1
ATOM 703 O O . ALA A 1 90 ? 2.510 4.762 14.682 1.00 80.12 90 ALA A O 1
ATOM 704 N N . LYS A 1 91 ? 4.650 5.430 14.692 1.00 77.38 91 LYS A N 1
ATOM 705 C CA . LYS A 1 91 ? 4.574 6.150 15.980 1.00 77.38 91 LYS A CA 1
ATOM 706 C C . LYS A 1 91 ? 3.417 7.141 16.090 1.00 77.38 91 LYS A C 1
ATOM 708 O O . LYS A 1 91 ? 2.847 7.302 17.164 1.00 77.38 91 LYS A O 1
ATOM 713 N N . THR A 1 92 ? 3.070 7.800 14.990 1.00 80.06 92 THR A N 1
ATOM 714 C CA . THR A 1 92 ? 1.978 8.785 14.923 1.00 80.06 92 THR A CA 1
ATOM 715 C C . THR A 1 92 ? 0.651 8.183 14.461 1.00 80.06 92 THR A C 1
ATOM 717 O O . THR A 1 92 ? -0.356 8.883 14.388 1.00 80.06 92 THR A O 1
ATOM 720 N N . THR A 1 93 ? 0.633 6.889 14.142 1.00 84.25 93 THR A N 1
ATOM 721 C CA . THR A 1 93 ? -0.534 6.186 13.615 1.00 84.25 93 THR A CA 1
ATOM 722 C C . THR A 1 93 ? -1.407 5.669 14.745 1.00 84.25 93 THR A C 1
ATOM 724 O O . THR A 1 93 ? -0.947 4.948 15.630 1.00 84.25 93 THR A O 1
ATOM 727 N N . THR A 1 94 ? -2.703 5.958 14.667 1.00 88.19 94 THR A N 1
ATOM 728 C CA . THR A 1 94 ? -3.706 5.376 15.568 1.00 88.19 94 THR A CA 1
ATOM 729 C C . THR A 1 94 ? -4.569 4.355 14.831 1.00 88.19 94 THR A C 1
ATOM 731 O O . THR A 1 94 ? -4.867 4.534 13.649 1.00 88.19 94 THR A O 1
ATOM 734 N N . LEU A 1 95 ? -5.024 3.307 15.527 1.00 91.25 95 LEU A N 1
ATOM 735 C CA . LEU A 1 95 ? -5.950 2.331 14.939 1.00 91.25 95 LEU A CA 1
ATOM 736 C C . LEU A 1 95 ? -7.244 2.992 14.456 1.00 91.25 95 LEU A C 1
ATOM 738 O O . LEU A 1 95 ? -7.713 2.665 13.373 1.00 91.25 95 LEU A O 1
ATOM 742 N N . ASN A 1 96 ? -7.764 3.984 15.185 1.00 93.12 96 ASN A N 1
ATOM 743 C CA . ASN A 1 96 ? -8.970 4.718 14.789 1.00 93.12 96 ASN A CA 1
ATOM 744 C C . ASN A 1 96 ? -8.836 5.417 13.426 1.00 93.12 96 ASN A C 1
ATOM 746 O O . ASN A 1 96 ? -9.788 5.426 12.642 1.00 93.12 96 ASN A O 1
ATOM 750 N N . GLN A 1 97 ? -7.661 5.977 13.112 1.00 93.31 97 GLN A N 1
ATOM 751 C CA . GLN A 1 97 ? -7.403 6.557 11.789 1.00 93.31 97 GLN A CA 1
ATOM 752 C C . GLN A 1 97 ? -7.443 5.487 10.693 1.00 93.31 97 GLN A C 1
ATOM 754 O O . GLN A 1 97 ? -8.070 5.703 9.657 1.00 93.31 97 GLN A O 1
ATOM 759 N N . ILE A 1 98 ? -6.818 4.327 10.929 1.00 95.19 98 ILE A N 1
ATOM 760 C CA . ILE A 1 98 ? -6.823 3.217 9.966 1.00 95.19 98 ILE A CA 1
ATOM 761 C C . ILE A 1 98 ? -8.250 2.681 9.785 1.00 95.19 98 ILE A C 1
ATOM 763 O O . ILE A 1 98 ? -8.706 2.554 8.649 1.00 95.19 98 ILE A O 1
ATOM 767 N N . GLN A 1 99 ? -8.970 2.435 10.883 1.00 96.50 99 GLN A N 1
ATOM 768 C CA . GLN A 1 99 ? -10.350 1.944 10.884 1.00 96.50 99 GLN A CA 1
ATOM 769 C C . GLN A 1 99 ? -11.262 2.853 10.059 1.00 96.50 99 GLN A C 1
ATOM 771 O O . GLN A 1 99 ? -11.978 2.372 9.188 1.00 96.50 99 GLN A O 1
ATOM 776 N N . THR A 1 100 ? -11.175 4.171 10.269 1.00 96.62 100 THR A N 1
ATOM 777 C CA . THR A 1 100 ? -11.996 5.152 9.543 1.00 96.62 100 THR A CA 1
ATOM 778 C C . THR A 1 100 ? -11.798 5.046 8.030 1.00 96.62 100 THR A C 1
ATOM 780 O O . THR A 1 100 ? -12.766 5.076 7.271 1.00 96.62 100 THR A O 1
ATOM 783 N N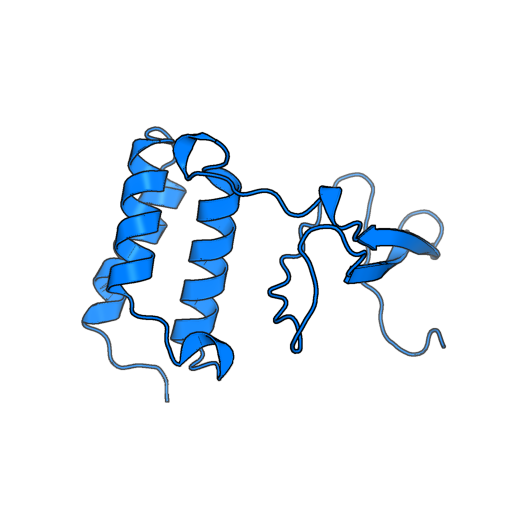 . ILE A 1 101 ? -10.549 4.903 7.576 1.00 96.75 101 ILE A N 1
ATOM 784 C CA . ILE A 1 101 ? -10.237 4.765 6.149 1.00 96.75 101 ILE A CA 1
ATOM 785 C C . ILE A 1 101 ? -10.764 3.429 5.617 1.00 96.75 101 ILE A C 1
ATOM 787 O O . ILE A 1 101 ? -11.398 3.403 4.564 1.00 96.75 101 ILE A O 1
ATOM 791 N N . VAL A 1 102 ? -10.532 2.325 6.333 1.00 97.19 102 VAL A N 1
ATOM 792 C CA . VAL A 1 102 ? -10.952 0.986 5.887 1.00 97.19 102 VAL A CA 1
ATOM 793 C C . VAL A 1 102 ? -12.475 0.862 5.832 1.00 97.19 102 VAL A C 1
ATOM 795 O O . VAL A 1 102 ? -12.991 0.286 4.877 1.00 97.19 102 VAL A O 1
ATOM 798 N N . ASP A 1 103 ? -13.209 1.464 6.766 1.00 96.69 103 ASP A N 1
ATOM 799 C CA . ASP A 1 103 ? -14.675 1.488 6.732 1.00 96.69 103 ASP A CA 1
ATOM 800 C C . ASP A 1 103 ? -15.194 2.247 5.497 1.00 96.69 103 ASP A C 1
ATOM 802 O O . ASP A 1 103 ? -16.116 1.789 4.817 1.00 96.69 103 ASP A O 1
ATOM 806 N N . GLN A 1 104 ? -14.566 3.374 5.143 1.00 97.44 104 GLN A N 1
ATOM 807 C CA . GLN A 1 104 ? -14.906 4.126 3.929 1.00 97.44 104 GLN A CA 1
ATOM 808 C C . GLN A 1 104 ? -14.558 3.353 2.650 1.00 97.44 104 GLN A C 1
ATOM 810 O O . GLN A 1 104 ? -15.330 3.365 1.689 1.00 97.44 104 GLN A O 1
ATOM 815 N N . VAL A 1 105 ? -13.425 2.648 2.633 1.00 97.75 105 VAL A N 1
ATOM 816 C CA . VAL A 1 105 ? -13.039 1.763 1.525 1.00 97.75 105 VAL A CA 1
ATOM 817 C C . VAL A 1 105 ? -14.034 0.606 1.382 1.00 97.75 105 VAL A C 1
ATOM 819 O O . VAL A 1 105 ? -14.464 0.315 0.268 1.00 97.75 105 VAL A O 1
ATOM 822 N N . SER A 1 106 ? -14.449 -0.010 2.492 1.00 96.50 106 SER A N 1
ATOM 823 C CA . SER A 1 106 ? -15.455 -1.079 2.530 1.00 96.50 106 SER A CA 1
ATOM 824 C C . SER A 1 106 ? -16.801 -0.604 1.978 1.00 96.50 106 SER A C 1
ATOM 826 O O . SER A 1 106 ? -17.425 -1.287 1.167 1.00 96.50 106 SER A O 1
ATOM 828 N N . ALA A 1 107 ? -17.216 0.618 2.326 1.00 95.62 107 ALA A N 1
ATOM 829 C CA . ALA A 1 107 ? -18.414 1.235 1.762 1.00 95.62 107 ALA A CA 1
ATOM 830 C C . ALA A 1 107 ? -18.294 1.496 0.247 1.00 95.62 107 ALA A C 1
ATOM 832 O O . ALA A 1 107 ? -19.273 1.336 -0.481 1.00 95.62 107 ALA A O 1
ATOM 833 N N . ALA A 1 108 ? -17.105 1.870 -0.240 1.00 96.44 108 ALA A N 1
ATOM 834 C CA . ALA A 1 108 ? -16.843 2.085 -1.665 1.00 96.44 108 ALA A CA 1
ATOM 835 C C . ALA A 1 108 ? -16.726 0.774 -2.473 1.00 96.44 108 ALA A C 1
ATOM 837 O O . ALA A 1 108 ? -16.958 0.777 -3.683 1.00 96.44 108 ALA A O 1
ATOM 838 N N . LEU A 1 109 ? -16.380 -0.342 -1.823 1.00 95.94 109 LEU A N 1
ATOM 839 C CA . LEU A 1 109 ? -16.209 -1.671 -2.421 1.00 95.94 109 LEU A CA 1
ATOM 840 C C . LEU A 1 109 ? -17.067 -2.723 -1.685 1.00 95.94 109 LEU A C 1
ATOM 842 O O . LEU A 1 109 ? -16.540 -3.689 -1.135 1.00 95.94 109 LEU A O 1
ATOM 846 N N . PRO A 1 110 ? -18.407 -2.589 -1.687 1.00 94.69 110 PRO A N 1
ATOM 847 C CA . PRO A 1 110 ? -19.276 -3.307 -0.751 1.00 94.69 110 PRO A CA 1
ATOM 848 C C . PRO A 1 110 ? -19.334 -4.826 -0.959 1.00 94.69 110 PRO A C 1
ATOM 850 O O . PRO A 1 110 ? -19.756 -5.543 -0.051 1.00 94.69 110 PRO A O 1
ATOM 853 N N . LEU A 1 111 ? -18.955 -5.328 -2.137 1.00 96.25 111 LEU A N 1
ATOM 854 C CA . LEU A 1 111 ? -18.972 -6.761 -2.457 1.00 96.25 111 LEU A CA 1
ATOM 855 C C . LEU A 1 111 ? -17.687 -7.489 -2.044 1.00 96.25 111 LEU A C 1
ATOM 857 O O . LEU A 1 111 ? -17.638 -8.713 -2.129 1.00 96.25 111 LEU A O 1
ATOM 861 N N . ASP A 1 112 ? -16.662 -6.758 -1.611 1.00 95.94 112 ASP A N 1
ATOM 862 C CA . ASP A 1 112 ? -15.375 -7.331 -1.242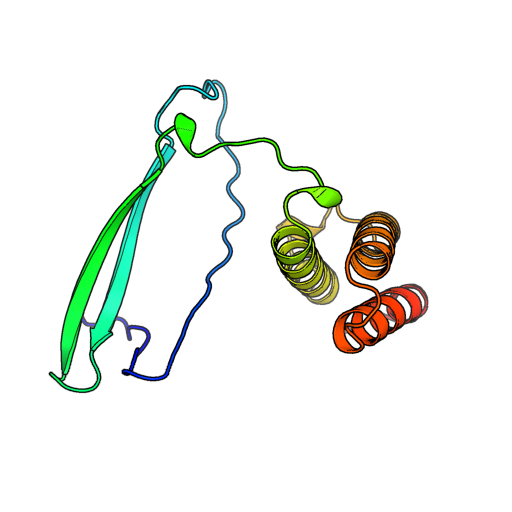 1.00 95.94 112 ASP A CA 1
ATOM 863 C C . ASP A 1 112 ? -15.396 -7.778 0.228 1.00 95.94 112 ASP A C 1
ATOM 865 O O . ASP A 1 112 ? -15.473 -6.969 1.159 1.00 95.94 112 ASP A O 1
ATOM 869 N N . GLN A 1 113 ? -15.413 -9.093 0.439 1.00 95.00 113 GLN A N 1
ATOM 870 C CA . GLN A 1 113 ? -15.494 -9.681 1.776 1.00 95.00 113 GLN A CA 1
ATOM 871 C C . GLN A 1 113 ? -14.162 -9.605 2.525 1.00 95.00 113 GLN A C 1
ATOM 873 O O . GLN A 1 113 ? -14.172 -9.488 3.751 1.00 95.00 113 GLN A O 1
ATOM 878 N N . ASP A 1 114 ? -13.037 -9.585 1.810 1.00 94.62 114 ASP A N 1
ATOM 879 C CA . ASP A 1 114 ? -11.709 -9.526 2.422 1.00 94.62 114 ASP A CA 1
ATOM 880 C C . ASP A 1 114 ? -11.482 -8.163 3.085 1.00 94.62 114 ASP A C 1
ATOM 882 O O . ASP A 1 114 ? -10.911 -8.074 4.172 1.00 94.62 114 ASP A O 1
ATOM 886 N N . ILE A 1 115 ? -12.026 -7.091 2.495 1.00 95.88 115 ILE A N 1
ATOM 887 C CA . ILE A 1 115 ? -11.999 -5.748 3.096 1.00 95.88 115 ILE A CA 1
ATOM 888 C C . ILE A 1 115 ? -12.796 -5.714 4.404 1.00 95.88 115 ILE A C 1
ATOM 890 O O . ILE A 1 115 ? -12.368 -5.087 5.374 1.00 95.88 115 ILE A O 1
ATOM 894 N N . ARG A 1 116 ? -13.942 -6.405 4.458 1.00 95.19 116 ARG A N 1
ATOM 895 C CA . ARG A 1 116 ? -14.749 -6.511 5.685 1.00 95.19 116 ARG A CA 1
ATOM 896 C C . ARG A 1 116 ? -13.997 -7.283 6.766 1.00 95.19 116 ARG A C 1
ATOM 898 O O . ARG A 1 116 ? -13.940 -6.821 7.900 1.00 95.19 116 ARG A O 1
ATOM 905 N N . ALA A 1 117 ? -13.364 -8.397 6.398 1.00 95.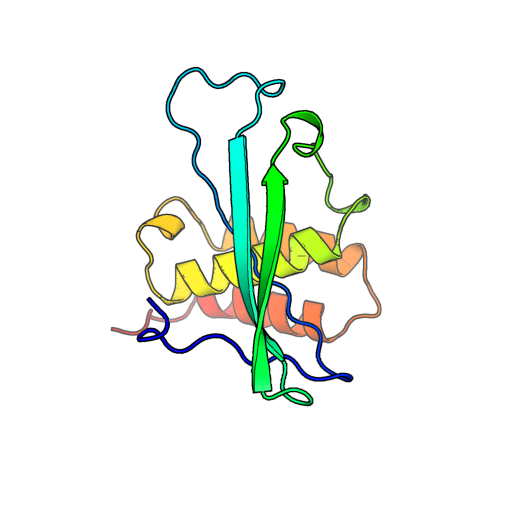00 117 ALA A N 1
ATOM 906 C CA . ALA A 1 117 ? -12.536 -9.172 7.315 1.00 95.00 117 ALA A CA 1
ATOM 907 C C . ALA A 1 117 ? -11.367 -8.337 7.869 1.00 95.00 117 ALA A C 1
ATOM 909 O O . ALA A 1 117 ? -11.132 -8.335 9.076 1.00 95.00 117 ALA A O 1
ATOM 910 N N . LEU A 1 118 ? -10.681 -7.561 7.021 1.00 95.69 118 LEU A N 1
ATOM 911 C CA . LEU A 1 118 ? -9.635 -6.637 7.462 1.00 95.69 118 LEU A CA 1
ATOM 912 C C . LEU A 1 118 ? -10.177 -5.579 8.437 1.00 95.69 118 LEU A C 1
ATOM 914 O O . LEU A 1 118 ? -9.556 -5.328 9.470 1.00 95.69 118 LEU A O 1
ATOM 918 N N . ALA A 1 119 ? -11.333 -4.979 8.138 1.00 95.25 119 ALA A N 1
ATOM 919 C CA . ALA A 1 119 ? -11.973 -3.998 9.015 1.00 95.25 119 ALA A CA 1
ATOM 920 C C . ALA A 1 119 ? -12.286 -4.582 10.403 1.00 95.25 119 ALA A C 1
ATOM 922 O O . ALA A 1 119 ? -12.126 -3.899 11.414 1.00 95.25 119 ALA A O 1
ATOM 923 N N . ASP A 1 120 ? -12.713 -5.844 10.459 1.00 94.25 120 ASP A N 1
ATOM 924 C CA . ASP A 1 120 ? -13.001 -6.540 11.711 1.00 94.25 120 ASP A CA 1
ATOM 925 C C . ASP A 1 120 ? -11.724 -6.863 12.498 1.00 94.25 120 ASP A C 1
ATOM 927 O O . ASP A 1 120 ? -11.699 -6.679 13.717 1.00 94.25 120 ASP A O 1
ATOM 931 N N . LEU A 1 121 ? -10.647 -7.278 11.821 1.00 94.75 121 LEU A N 1
ATOM 932 C CA . LEU A 1 121 ? -9.342 -7.522 12.448 1.00 94.75 121 LEU A CA 1
ATOM 933 C C . LEU A 1 121 ? -8.763 -6.251 13.081 1.00 94.75 121 LEU A C 1
ATOM 935 O O . LEU A 1 121 ? -8.280 -6.292 14.213 1.00 94.75 121 LEU A O 1
ATOM 939 N N . ILE A 1 122 ? -8.844 -5.117 12.380 1.00 94.31 122 ILE A N 1
ATOM 940 C CA . ILE A 1 122 ? -8.376 -3.822 12.895 1.00 94.31 122 ILE A CA 1
ATOM 941 C C . ILE A 1 122 ? -9.169 -3.431 14.146 1.00 94.31 122 ILE A C 1
ATOM 943 O O . ILE A 1 122 ? -8.578 -3.020 15.145 1.00 94.31 122 ILE A O 1
ATOM 947 N N . ARG A 1 123 ? -10.492 -3.632 14.136 1.00 93.00 123 ARG A N 1
ATOM 948 C CA . ARG A 1 123 ? -11.355 -3.343 15.288 1.00 93.00 123 ARG A CA 1
ATOM 949 C C . ARG A 1 123 ? -11.022 -4.209 16.500 1.00 93.00 123 ARG A C 1
ATOM 951 O O . ARG A 1 123 ? -11.045 -3.724 17.626 1.00 93.00 123 ARG A O 1
ATOM 958 N N . GLN A 1 124 ? -10.711 -5.485 16.283 1.00 91.75 124 GLN A N 1
ATOM 959 C CA . GLN A 1 124 ? -10.325 -6.401 17.359 1.00 91.75 124 GLN A CA 1
ATOM 960 C C . GLN A 1 124 ? -8.954 -6.057 17.951 1.00 91.75 124 GLN A C 1
ATOM 962 O O . GLN A 1 124 ? -8.752 -6.218 19.154 1.00 91.75 124 GLN A O 1
ATOM 967 N N . ALA A 1 125 ? -8.026 -5.548 17.135 1.00 90.00 125 ALA A N 1
ATOM 968 C CA . ALA A 1 125 ? -6.678 -5.204 17.577 1.00 90.00 125 ALA A CA 1
ATOM 969 C C . ALA A 1 125 ? -6.641 -4.103 18.653 1.00 90.00 125 ALA A C 1
ATOM 971 O O . ALA A 1 125 ? -5.712 -4.089 19.458 1.00 90.00 125 ALA A O 1
ATOM 972 N N . ASP A 1 126 ? -7.650 -3.227 18.719 1.00 79.00 126 ASP A N 1
ATOM 973 C CA . ASP A 1 126 ? -7.734 -2.152 19.723 1.00 79.00 126 ASP A CA 1
ATOM 974 C C . ASP A 1 126 ? -7.856 -2.685 21.164 1.00 79.00 126 ASP A C 1
ATOM 976 O O . ASP A 1 126 ? -7.444 -2.030 22.119 1.00 79.00 126 ASP A O 1
ATOM 980 N N . GLY A 1 127 ? -8.356 -3.916 21.328 1.00 72.56 127 GLY A N 1
ATOM 981 C CA . GLY A 1 127 ? -8.503 -4.580 22.626 1.00 72.56 127 GLY A CA 1
ATOM 982 C C . GLY A 1 127 ? -7.417 -5.605 22.959 1.00 72.56 127 GLY A C 1
ATOM 983 O O . GLY A 1 127 ? -7.482 -6.220 24.025 1.00 72.56 127 GLY A O 1
ATOM 984 N N . LEU A 1 128 ? -6.447 -5.834 22.067 1.00 79.38 128 LEU A N 1
ATOM 985 C CA . LEU A 1 128 ? -5.456 -6.896 22.231 1.00 79.38 128 LEU A CA 1
ATOM 986 C C . LEU A 1 128 ? -4.110 -6.357 22.738 1.00 79.38 128 LEU A C 1
ATOM 988 O O . LEU A 1 128 ? -3.643 -5.306 22.289 1.00 79.38 128 LEU A O 1
ATOM 992 N N . PRO A 1 129 ? -3.438 -7.087 23.649 1.00 67.88 129 PRO A N 1
ATOM 993 C CA . PRO A 1 129 ? -2.062 -6.782 23.999 1.00 67.88 129 PRO A CA 1
ATOM 994 C C . PRO A 1 129 ? -1.178 -6.950 22.761 1.00 67.88 129 PRO A C 1
ATOM 996 O O . PRO A 1 129 ? -1.311 -7.912 22.001 1.00 67.88 129 PRO A O 1
ATOM 999 N N . ARG A 1 130 ? -0.273 -5.995 22.552 1.00 67.88 130 ARG A N 1
ATOM 1000 C CA . ARG A 1 130 ? 0.672 -6.042 21.433 1.00 67.88 130 ARG A CA 1
ATOM 1001 C C . ARG A 1 130 ? 1.692 -7.148 21.695 1.00 67.88 130 ARG A C 1
ATOM 1003 O O . ARG A 1 130 ? 2.083 -7.350 22.845 1.00 67.88 130 ARG A O 1
ATOM 1010 N N . ALA A 1 131 ? 2.088 -7.863 20.641 1.00 62.91 131 ALA A N 1
ATOM 1011 C CA . ALA A 1 131 ? 3.138 -8.869 20.747 1.00 62.91 131 ALA A CA 1
ATOM 1012 C C . ALA A 1 131 ? 4.413 -8.232 21.351 1.00 62.91 131 ALA A C 1
ATOM 1014 O O . ALA A 1 131 ? 4.680 -7.063 21.047 1.00 62.91 131 ALA A O 1
ATOM 1015 N N . PRO A 1 132 ? 5.114 -8.948 22.250 1.00 53.97 132 PRO A N 1
ATOM 1016 C CA . PRO A 1 132 ? 6.293 -8.443 22.949 1.00 53.97 132 PRO A CA 1
ATOM 1017 C C . PRO A 1 132 ? 7.479 -8.180 22.018 1.00 53.97 132 PRO A C 1
ATOM 1019 O O . PRO A 1 132 ? 7.570 -8.850 20.963 1.00 53.97 132 PRO A O 1
#